Protein AF-A0A3M2BR50-F1 (afdb_monomer_lite)

Secondary structure (DSSP, 8-state):
--GGGT-TTS--SPSS-------SHHHHHHHHHHHHHHHHHGGG-TT-TTS----

Foldseek 3Di:
DCVVVVNPPDDPDDPDDDDDDDDDVVVVVVVVVCVVCCVVCQVVDLPNPPHPRPD

pLDDT: mean 90.84, std 8.89, range [56.09, 98.5]

Structure (mmCIF, N/CA/C/O backbone):
data_AF-A0A3M2BR50-F1
#
_entry.id   AF-A0A3M2BR50-F1
#
loop_
_atom_site.group_PDB
_atom_site.id
_atom_site.type_symbol
_atom_site.label_atom_id
_atom_site.label_alt_id
_atom_site.label_comp_id
_atom_site.label_asym_id
_atom_site.label_entity_id
_atom_site.label_seq_id
_atom_site.pdbx_PDB_ins_code
_atom_site.Cartn_x
_atom_site.Cartn_y
_atom_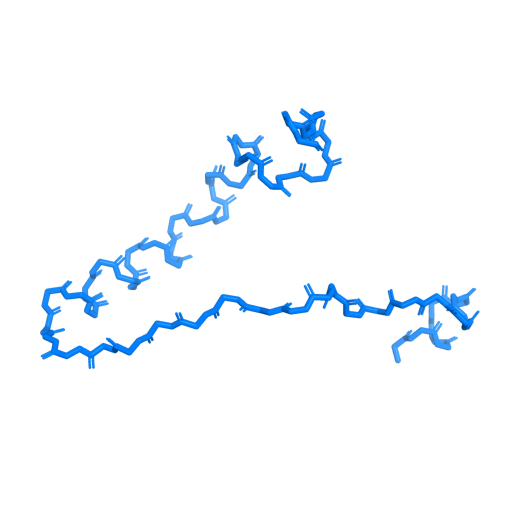site.Cartn_z
_atom_site.occupancy
_atom_site.B_iso_or_equiv
_atom_site.auth_seq_id
_atom_site.auth_comp_id
_atom_site.auth_asym_id
_atom_site.auth_atom_id
_atom_site.pdbx_PDB_model_num
ATOM 1 N N . ILE A 1 1 ? 8.319 -9.855 -15.210 1.00 80.69 1 ILE A N 1
ATOM 2 C CA . ILE A 1 1 ? 7.684 -8.515 -15.278 1.00 80.69 1 ILE A CA 1
ATOM 3 C C . ILE A 1 1 ? 8.566 -7.516 -16.024 1.00 80.69 1 ILE A C 1
ATOM 5 O O . ILE A 1 1 ? 8.163 -7.102 -17.095 1.00 80.69 1 ILE A O 1
ATOM 9 N N . ASN A 1 2 ? 9.771 -7.180 -15.554 1.00 89.81 2 ASN A N 1
ATOM 10 C CA . ASN A 1 2 ? 10.620 -6.197 -16.251 1.00 89.81 2 ASN A CA 1
ATOM 11 C C . ASN A 1 2 ? 11.097 -6.629 -17.641 1.00 89.81 2 ASN A C 1
ATOM 13 O O . ASN A 1 2 ? 11.076 -5.812 -18.549 1.00 89.81 2 ASN A O 1
ATOM 17 N N . ALA A 1 3 ? 11.447 -7.906 -17.829 1.00 89.81 3 ALA A N 1
ATOM 18 C CA . ALA A 1 3 ? 11.785 -8.435 -19.154 1.00 89.81 3 ALA A CA 1
ATOM 19 C C . ALA A 1 3 ? 10.603 -8.354 -20.138 1.00 89.81 3 ALA A C 1
ATOM 21 O O . ALA A 1 3 ? 10.798 -8.052 -21.300 1.00 89.81 3 ALA A O 1
ATOM 22 N N . ALA A 1 4 ? 9.369 -8.546 -19.657 1.00 92.38 4 ALA A N 1
ATOM 23 C CA . ALA A 1 4 ? 8.161 -8.415 -20.477 1.00 92.38 4 ALA A CA 1
ATOM 24 C C . ALA A 1 4 ? 7.763 -6.951 -20.749 1.00 92.38 4 ALA A C 1
ATOM 26 O O . ALA A 1 4 ? 6.834 -6.701 -21.506 1.00 92.38 4 ALA A O 1
ATOM 27 N N . ARG A 1 5 ? 8.416 -5.991 -20.082 1.00 89.88 5 ARG A N 1
ATOM 28 C CA . ARG A 1 5 ? 8.197 -4.548 -20.243 1.00 89.88 5 ARG A CA 1
ATOM 29 C C . ARG A 1 5 ? 9.361 -3.869 -20.972 1.00 89.88 5 ARG A C 1
ATOM 31 O O . ARG A 1 5 ? 9.362 -2.648 -21.028 1.00 89.88 5 ARG A O 1
ATOM 38 N N . ASP A 1 6 ? 10.365 -4.626 -21.420 1.00 91.75 6 ASP A N 1
ATOM 39 C CA . ASP A 1 6 ? 11.638 -4.111 -21.948 1.00 91.75 6 ASP A CA 1
ATOM 40 C C . ASP A 1 6 ? 12.370 -3.145 -20.986 1.00 91.75 6 ASP A C 1
ATOM 42 O O . ASP A 1 6 ? 13.096 -2.244 -21.393 1.00 91.75 6 ASP A O 1
ATOM 46 N N . LEU A 1 7 ? 12.200 -3.348 -19.671 1.00 91.75 7 LEU A N 1
ATOM 47 C CA . LEU A 1 7 ? 12.780 -2.528 -18.592 1.00 91.75 7 LEU A CA 1
ATOM 48 C C . LEU A 1 7 ? 13.776 -3.321 -17.728 1.00 91.75 7 LEU A C 1
ATOM 50 O O . LEU A 1 7 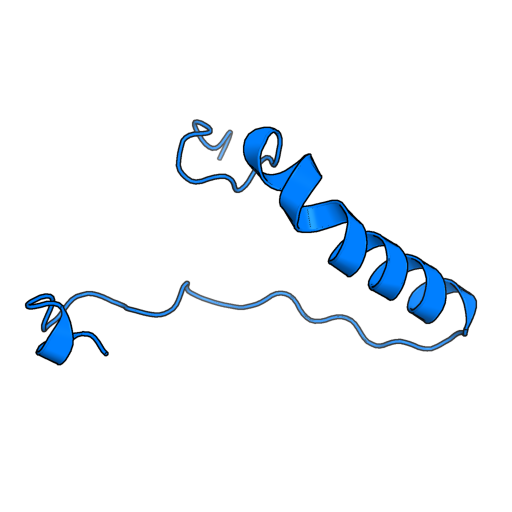? 13.813 -3.203 -16.498 1.00 91.75 7 LEU A O 1
ATOM 54 N N . THR A 1 8 ? 14.572 -4.190 -18.348 1.00 89.31 8 THR A N 1
ATOM 55 C CA . THR A 1 8 ? 15.635 -4.941 -17.663 1.00 89.31 8 THR A CA 1
ATOM 56 C C . THR A 1 8 ? 16.637 -4.003 -16.984 1.00 89.31 8 THR A C 1
ATOM 58 O O . THR A 1 8 ? 17.081 -3.023 -17.568 1.00 89.31 8 THR A O 1
ATOM 61 N N . GLY A 1 9 ? 16.982 -4.294 -15.726 1.00 87.44 9 GLY A N 1
ATOM 62 C CA . GLY A 1 9 ? 17.858 -3.450 -14.900 1.00 87.44 9 GLY A CA 1
ATOM 63 C C . GLY A 1 9 ? 17.142 -2.354 -14.096 1.00 87.44 9 GLY A C 1
ATOM 64 O O . GLY A 1 9 ? 17.716 -1.840 -13.138 1.00 87.44 9 GLY A O 1
ATOM 65 N N . VAL A 1 10 ? 15.876 -2.038 -14.400 1.00 92.25 10 VAL A N 1
ATOM 66 C CA . VAL A 1 10 ? 15.080 -1.077 -13.616 1.00 92.25 10 VAL A CA 1
ATOM 67 C C . VAL A 1 10 ? 14.547 -1.749 -12.349 1.00 92.25 10 VAL A C 1
ATOM 69 O O . VAL A 1 10 ? 14.094 -2.893 -12.383 1.00 92.25 10 VAL A O 1
ATOM 72 N N . LYS A 1 11 ? 14.569 -1.056 -11.205 1.00 89.12 11 LYS A N 1
ATOM 73 C CA . LYS A 1 11 ? 13.957 -1.575 -9.972 1.00 89.12 11 LYS A CA 1
ATOM 74 C C . LYS A 1 11 ? 12.440 -1.614 -10.136 1.00 89.12 11 LYS A C 1
ATOM 76 O O . LYS A 1 11 ? 11.818 -0.584 -10.360 1.00 89.12 11 LYS A O 1
ATOM 81 N N . PHE A 1 12 ? 11.858 -2.808 -10.035 1.00 89.75 12 PHE A N 1
ATOM 82 C CA . PHE A 1 12 ? 10.406 -2.978 -10.132 1.00 89.75 12 PHE A CA 1
ATOM 83 C C . PHE A 1 12 ? 9.689 -2.565 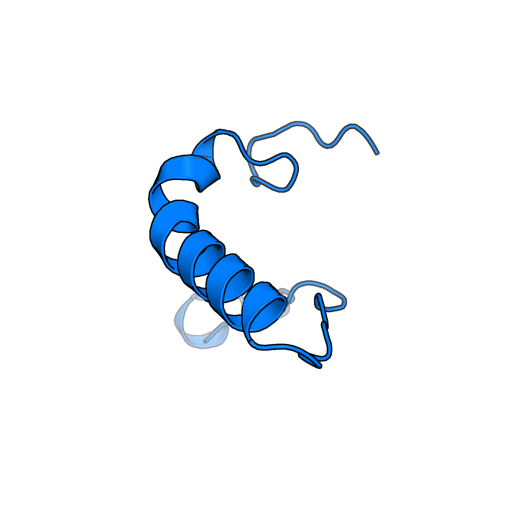-8.844 1.00 89.75 12 PHE A C 1
ATOM 85 O O . PHE A 1 12 ? 8.648 -1.920 -8.884 1.00 89.75 12 PHE A O 1
ATOM 92 N N . TRP A 1 13 ? 10.260 -2.943 -7.704 1.00 89.25 13 TRP A N 1
ATOM 93 C CA . TRP A 1 13 ? 9.706 -2.642 -6.393 1.00 89.25 13 TRP A CA 1
ATOM 94 C C . TRP A 1 13 ? 10.216 -1.301 -5.879 1.00 89.25 13 TRP A C 1
ATOM 96 O O . TRP A 1 13 ? 11.401 -0.978 -6.019 1.00 89.25 13 TRP A O 1
ATOM 106 N N . GLN A 1 14 ? 9.326 -0.558 -5.223 1.00 85.56 14 GLN A N 1
ATOM 107 C CA . GLN A 1 14 ? 9.723 0.553 -4.370 1.00 85.56 14 GLN A CA 1
ATOM 108 C C . GLN A 1 14 ? 10.599 0.022 -3.225 1.00 85.56 14 GLN A C 1
ATOM 110 O O . GLN A 1 14 ? 10.435 -1.104 -2.753 1.00 85.56 14 GLN A O 1
ATOM 115 N N . ARG A 1 15 ? 11.562 0.833 -2.782 1.00 88.81 15 ARG A N 1
ATOM 116 C CA . ARG A 1 15 ? 12.336 0.521 -1.580 1.00 88.81 15 ARG A CA 1
ATOM 117 C C . ARG A 1 15 ? 11.423 0.622 -0.353 1.00 88.81 15 ARG A C 1
ATOM 119 O O . ARG A 1 15 ? 10.842 1.680 -0.130 1.00 88.81 15 ARG A O 1
ATOM 126 N N . ASN A 1 16 ? 11.427 -0.427 0.470 1.00 90.38 16 ASN A N 1
ATOM 127 C CA . ASN A 1 16 ? 10.586 -0.596 1.662 1.00 90.38 16 ASN A CA 1
ATOM 128 C C . ASN A 1 16 ? 9.089 -0.736 1.337 1.00 90.38 16 ASN A C 1
ATOM 130 O O . ASN A 1 16 ? 8.658 -0.559 0.201 1.00 90.38 16 ASN A O 1
ATOM 134 N N . TYR A 1 17 ? 8.307 -1.085 2.353 1.00 91.56 17 TYR A N 1
ATOM 135 C CA . TYR A 1 17 ? 6.854 -1.190 2.286 1.00 91.56 17 TYR A CA 1
ATOM 136 C C . TYR A 1 17 ? 6.245 -0.726 3.613 1.00 91.56 17 TYR A C 1
ATOM 138 O O . TYR A 1 17 ? 6.920 -0.723 4.644 1.00 91.56 17 TYR A O 1
ATOM 146 N N . TYR A 1 18 ? 4.984 -0.300 3.571 1.00 92.00 18 TYR A N 1
ATOM 147 C CA . TYR A 1 18 ? 4.212 0.014 4.770 1.00 92.00 18 TYR A CA 1
ATOM 148 C C . TYR A 1 18 ? 3.732 -1.284 5.429 1.00 92.00 18 TYR A C 1
ATOM 150 O O . TYR A 1 18 ? 3.161 -2.141 4.757 1.00 92.00 18 TYR A O 1
ATOM 158 N N . GLU A 1 19 ? 3.940 -1.411 6.737 1.00 95.25 19 GLU A N 1
ATOM 159 C CA . GLU A 1 19 ? 3.459 -2.530 7.547 1.00 95.25 19 GLU A CA 1
ATOM 160 C C . GLU A 1 19 ? 2.621 -1.999 8.717 1.00 95.25 19 GLU A C 1
ATOM 162 O O . GLU A 1 19 ? 2.965 -0.991 9.337 1.00 95.25 19 GLU A O 1
ATOM 167 N N . HIS A 1 20 ? 1.521 -2.686 9.031 1.00 94.50 20 HIS A N 1
ATOM 168 C CA . HIS A 1 20 ? 0.675 -2.371 10.178 1.00 94.50 20 HIS A CA 1
ATOM 169 C C . HIS A 1 20 ? 0.089 -3.645 10.801 1.00 94.50 20 HIS A C 1
ATOM 171 O O . HIS A 1 20 ? -0.534 -4.449 10.111 1.00 94.50 20 HIS A O 1
ATOM 177 N N . ILE A 1 21 ? 0.252 -3.814 12.119 1.00 96.88 21 ILE A N 1
ATOM 178 C CA . ILE A 1 21 ? -0.309 -4.945 12.875 1.00 96.88 21 ILE A CA 1
ATOM 179 C C . ILE A 1 21 ? -1.710 -4.578 13.373 1.00 96.88 21 ILE A C 1
ATOM 181 O O . ILE A 1 21 ? -1.868 -3.692 14.214 1.00 96.88 21 ILE A O 1
ATOM 185 N N . ILE A 1 22 ? -2.715 -5.315 12.904 1.00 97.88 22 ILE A N 1
ATOM 186 C CA . ILE A 1 22 ? -4.118 -5.158 13.299 1.00 97.88 22 ILE A CA 1
ATOM 187 C C . ILE A 1 22 ? -4.337 -5.844 14.654 1.00 97.88 22 ILE A C 1
ATOM 189 O O . ILE A 1 22 ? -4.100 -7.042 14.789 1.00 97.88 22 ILE A O 1
ATOM 193 N N . ARG A 1 23 ? -4.765 -5.080 15.667 1.00 97.75 23 ARG A N 1
ATOM 194 C CA . ARG A 1 23 ? -4.970 -5.568 17.049 1.00 97.75 23 ARG A CA 1
ATOM 195 C C . ARG A 1 23 ? -6.391 -5.358 17.571 1.00 97.75 23 ARG A C 1
ATOM 197 O O . ARG A 1 23 ? -6.687 -5.755 18.693 1.00 97.75 23 ARG A O 1
ATOM 204 N N . SER A 1 24 ? -7.249 -4.720 16.782 1.00 98.44 24 SER A N 1
ATOM 205 C CA . SER A 1 24 ? -8.647 -4.476 17.116 1.00 98.44 24 SER A CA 1
ATOM 206 C C . SER A 1 24 ? -9.508 -4.535 15.860 1.00 98.44 24 SER A C 1
ATOM 208 O O . SER A 1 24 ? -9.031 -4.317 14.744 1.00 98.44 24 SER A O 1
ATOM 210 N N . GLU A 1 25 ? -10.799 -4.797 16.048 1.00 98.44 25 GLU A N 1
ATOM 211 C CA . GLU A 1 25 ? -11.766 -4.756 14.947 1.00 98.44 25 GLU A CA 1
ATOM 212 C C . GLU A 1 25 ? -11.925 -3.351 14.364 1.00 98.44 25 GLU A C 1
ATOM 214 O O . GLU A 1 25 ? -12.156 -3.189 13.168 1.00 98.44 25 GLU A O 1
ATOM 219 N N . GLU A 1 26 ? -11.734 -2.321 15.188 1.00 98.06 26 GLU A N 1
ATOM 220 C CA . GLU A 1 26 ? -11.747 -0.938 14.725 1.00 98.06 26 GLU A CA 1
ATOM 221 C C . GLU A 1 26 ? -10.635 -0.678 13.699 1.00 98.06 26 GLU A C 1
ATOM 223 O O . GLU A 1 26 ? -10.914 -0.144 12.624 1.00 98.06 26 GLU A O 1
ATOM 228 N N . SER A 1 27 ? -9.391 -1.104 13.971 1.00 97.81 27 SER A N 1
ATOM 229 C CA . SER A 1 27 ? -8.299 -0.888 13.015 1.00 97.81 27 SER A CA 1
ATOM 230 C C . SER A 1 27 ? -8.465 -1.734 11.753 1.00 97.81 27 SER A C 1
ATOM 232 O O . SER A 1 27 ? -8.124 -1.282 10.658 1.00 97.81 27 SER A O 1
ATOM 234 N N . LEU A 1 28 ? -9.075 -2.919 11.866 1.00 98.38 28 LEU A N 1
ATOM 235 C CA . LEU A 1 28 ? -9.445 -3.728 10.708 1.00 98.38 28 LEU A CA 1
ATOM 236 C C . LEU A 1 28 ? -10.489 -3.024 9.828 1.00 98.38 28 LEU A C 1
ATOM 238 O O . LEU A 1 28 ? -10.329 -2.968 8.607 1.00 98.38 28 LEU A O 1
ATOM 242 N N . ALA A 1 29 ? -11.546 -2.475 10.431 1.00 98.50 29 ALA A N 1
ATOM 243 C CA . ALA A 1 29 ? -12.606 -1.761 9.719 1.00 98.50 29 ALA A CA 1
ATOM 244 C C . ALA A 1 29 ? -12.076 -0.507 9.008 1.00 98.50 29 ALA A C 1
ATOM 246 O O . ALA A 1 29 ? -12.408 -0.258 7.844 1.00 98.50 29 ALA A O 1
ATOM 247 N N . GLN A 1 30 ? -11.200 0.249 9.673 1.00 97.25 30 GLN A N 1
ATOM 248 C CA . GLN A 1 30 ? -10.542 1.414 9.085 1.00 97.25 30 GLN A CA 1
ATOM 249 C C . GLN A 1 30 ? -9.655 1.026 7.896 1.00 97.25 30 GLN A C 1
ATOM 251 O O . GLN A 1 30 ? -9.750 1.651 6.840 1.00 97.25 30 GLN A O 1
ATOM 256 N N . LEU A 1 31 ? -8.838 -0.027 8.022 1.00 97.38 31 LEU A N 1
ATOM 257 C CA . LEU A 1 31 ? -7.945 -0.462 6.945 1.00 97.38 31 LEU A CA 1
ATOM 258 C C . LEU A 1 31 ? -8.723 -0.970 5.722 1.00 97.38 31 LEU A C 1
ATOM 260 O O . LEU A 1 31 ? -8.370 -0.646 4.589 1.00 97.38 31 LEU A O 1
ATOM 264 N N . ARG A 1 32 ? -9.817 -1.712 5.935 1.00 98.12 32 ARG A N 1
ATOM 265 C CA . ARG A 1 32 ? -10.728 -2.133 4.854 1.00 98.12 32 ARG A CA 1
ATOM 266 C C . ARG A 1 32 ? -11.320 -0.932 4.123 1.00 98.12 32 ARG A C 1
ATOM 268 O O . ARG A 1 32 ? -11.214 -0.847 2.903 1.00 98.12 32 ARG A O 1
ATOM 275 N N . THR A 1 33 ? -11.842 0.031 4.880 1.00 97.94 33 THR A N 1
ATOM 276 C CA . THR A 1 33 ? -12.391 1.278 4.330 1.00 97.94 33 THR A CA 1
ATOM 277 C C . THR A 1 33 ? -11.336 2.045 3.528 1.00 97.94 33 THR A C 1
ATOM 279 O O . THR A 1 33 ? -11.622 2.557 2.447 1.00 97.94 33 THR A O 1
ATOM 282 N N . TYR A 1 34 ? -10.098 2.108 4.029 1.00 96.00 34 TYR A N 1
ATOM 283 C CA . TYR A 1 34 ? -8.985 2.727 3.314 1.00 96.00 34 TYR A CA 1
ATOM 284 C C . TYR A 1 34 ? -8.719 2.034 1.973 1.00 96.00 34 TYR A C 1
ATOM 286 O O . TYR A 1 34 ? -8.650 2.720 0.957 1.00 96.00 34 TYR A O 1
ATOM 294 N N . ILE A 1 35 ? -8.627 0.699 1.943 1.00 96.31 35 ILE A N 1
ATOM 295 C CA . ILE A 1 35 ? -8.378 -0.073 0.714 1.00 96.31 35 ILE A CA 1
ATOM 296 C C . ILE A 1 35 ? -9.469 0.182 -0.332 1.00 96.31 35 ILE A C 1
ATOM 298 O O . ILE A 1 35 ? -9.151 0.424 -1.495 1.00 96.31 35 ILE A O 1
ATOM 302 N N . GLU A 1 36 ? -10.739 0.173 0.076 1.00 98.19 36 GLU A N 1
ATOM 303 C CA . GLU A 1 36 ? -11.876 0.415 -0.820 1.00 98.19 36 GLU A CA 1
ATOM 304 C C . GLU A 1 36 ? -11.878 1.838 -1.392 1.00 98.19 36 GLU A C 1
ATOM 306 O O . GLU A 1 36 ? -12.179 2.046 -2.567 1.00 98.19 36 GLU A O 1
ATOM 311 N N . GLN A 1 37 ? -11.518 2.829 -0.575 1.00 97.56 37 GLN A N 1
ATOM 312 C CA . GLN A 1 37 ? -11.540 4.238 -0.969 1.00 97.56 37 GLN A CA 1
ATOM 313 C C . GLN A 1 37 ? -10.264 4.688 -1.691 1.00 97.56 37 GLN A C 1
ATOM 315 O O . GLN A 1 37 ? -10.288 5.704 -2.392 1.00 97.56 37 GLN A O 1
ATOM 320 N N . ASN A 1 38 ? -9.148 3.968 -1.538 1.00 95.94 38 ASN A N 1
ATOM 321 C CA . ASN A 1 38 ? -7.847 4.377 -2.064 1.00 95.94 38 ASN A CA 1
ATOM 322 C C . ASN A 1 38 ? -7.854 4.647 -3.581 1.00 95.94 38 ASN A C 1
ATOM 324 O O . ASN A 1 38 ? -7.343 5.693 -3.974 1.00 95.94 38 ASN A O 1
ATOM 328 N N . PRO A 1 39 ? -8.486 3.827 -4.449 1.00 96.38 39 PRO A N 1
ATOM 329 C CA . PRO A 1 39 ? -8.532 4.113 -5.885 1.00 96.38 39 PRO A CA 1
ATOM 330 C C . PRO A 1 39 ? -9.119 5.490 -6.223 1.00 96.38 39 PRO A C 1
ATOM 332 O O . PRO A 1 39 ? -8.637 6.156 -7.135 1.00 96.38 39 PRO A O 1
ATOM 335 N N . GLN A 1 40 ? -10.126 5.942 -5.468 1.00 96.44 40 GLN A N 1
ATOM 336 C CA . GLN A 1 40 ? -10.742 7.259 -5.657 1.00 96.44 40 GLN A CA 1
ATOM 337 C C . GLN A 1 40 ? -9.870 8.385 -5.093 1.00 96.44 40 GLN A C 1
ATOM 339 O O . GLN A 1 40 ? -9.821 9.482 -5.648 1.00 96.44 40 GLN A O 1
ATOM 344 N N . LYS A 1 41 ? -9.167 8.121 -3.988 1.00 94.81 41 LYS A N 1
ATOM 345 C CA . LYS A 1 41 ? -8.324 9.111 -3.304 1.00 94.81 41 LYS A CA 1
ATOM 3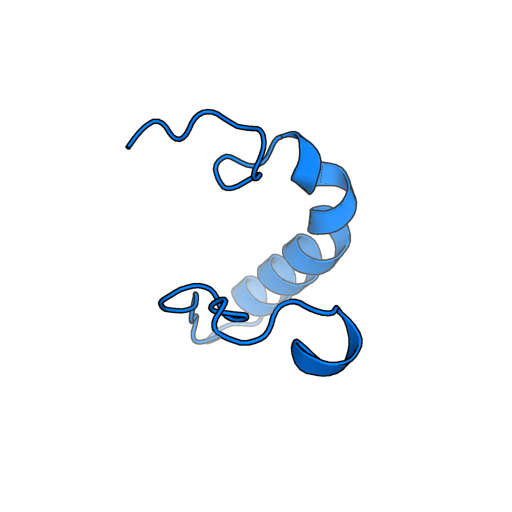46 C C . LYS A 1 41 ? -6.923 9.240 -3.906 1.00 94.81 41 LYS A C 1
ATOM 348 O O . LYS A 1 41 ? -6.283 10.265 -3.691 1.00 94.81 41 LYS A O 1
ATOM 353 N N . TRP A 1 42 ? -6.480 8.266 -4.702 1.00 94.12 42 TRP A N 1
ATOM 354 C CA . TRP A 1 42 ? -5.103 8.145 -5.183 1.00 94.12 42 TRP A CA 1
ATOM 355 C C . TRP A 1 42 ? -4.571 9.388 -5.903 1.00 94.12 42 TRP A C 1
ATOM 357 O O . TRP A 1 42 ? -3.437 9.792 -5.673 1.00 94.12 42 TRP A O 1
ATOM 367 N N . GLN A 1 43 ? -5.400 10.049 -6.716 1.00 93.56 43 GLN A N 1
ATOM 368 C CA . GLN A 1 43 ? -4.996 11.259 -7.447 1.00 93.56 43 GLN A CA 1
ATOM 369 C C . GLN A 1 43 ? -4.583 12.423 -6.533 1.00 93.56 43 GLN A C 1
ATOM 371 O O . GLN A 1 43 ? -3.828 13.296 -6.952 1.00 93.56 43 GLN A O 1
ATOM 376 N N . HIS A 1 44 ? -5.081 12.435 -5.296 1.00 91.31 44 HIS A N 1
ATOM 377 C CA . HIS A 1 44 ? -4.829 13.476 -4.302 1.00 91.31 44 HIS A CA 1
ATOM 378 C C . HIS A 1 44 ? -3.819 13.027 -3.235 1.00 91.31 44 HIS A C 1
ATOM 380 O O . HIS A 1 44 ? -3.557 13.768 -2.285 1.00 91.31 44 HIS A O 1
ATOM 386 N N . ASP A 1 45 ? -3.272 11.815 -3.360 1.00 90.00 45 ASP A N 1
ATOM 387 C CA . ASP A 1 45 ? -2.331 11.260 -2.397 1.00 90.00 45 ASP A CA 1
ATOM 388 C C . ASP A 1 45 ? -0.972 11.981 -2.468 1.00 90.00 45 ASP A C 1
ATOM 390 O O . ASP A 1 45 ? -0.509 12.429 -3.523 1.00 90.00 45 ASP A O 1
ATOM 394 N N . GLN A 1 46 ? -0.310 12.116 -1.320 1.00 88.69 46 GLN A N 1
ATO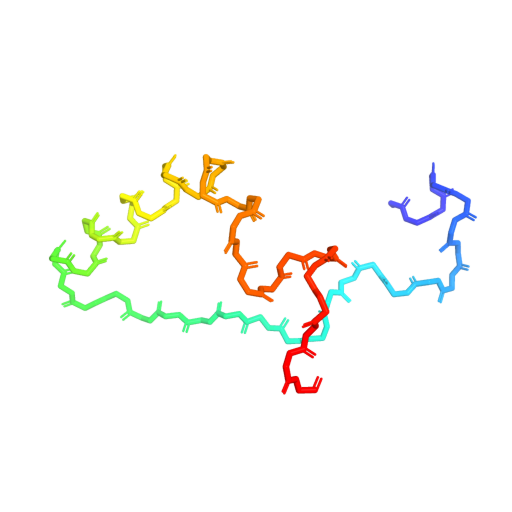M 395 C CA . GLN A 1 46 ? 0.992 12.779 -1.226 1.00 88.69 46 GLN A CA 1
ATOM 396 C C . GLN A 1 46 ? 2.119 11.967 -1.869 1.00 88.69 46 GLN A C 1
ATOM 398 O O . GLN A 1 46 ? 3.105 12.546 -2.314 1.00 88.69 46 GLN A O 1
ATOM 403 N N . LEU A 1 47 ? 1.967 10.643 -1.936 1.00 86.50 47 LEU A N 1
ATOM 404 C CA . 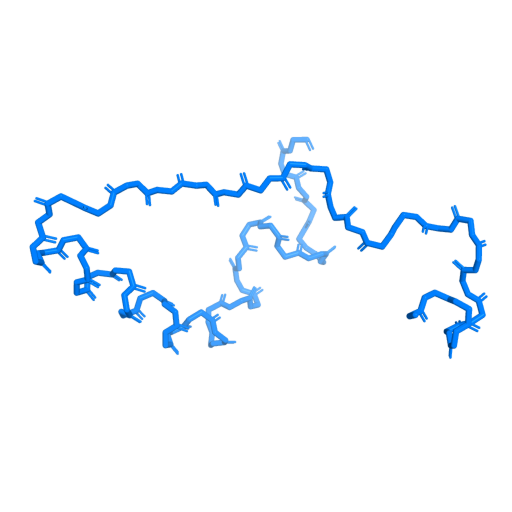LEU A 1 47 ? 2.910 9.717 -2.560 1.00 86.50 47 LEU A CA 1
ATOM 405 C C . LEU A 1 47 ? 2.569 9.433 -4.031 1.00 86.50 47 LEU A C 1
ATOM 407 O O . LEU A 1 47 ? 3.204 8.582 -4.659 1.00 86.50 47 LEU A O 1
ATOM 411 N N . HIS A 1 48 ? 1.574 10.124 -4.592 1.00 90.31 48 HIS A N 1
ATOM 412 C CA . HIS A 1 48 ? 1.220 9.995 -5.998 1.00 90.31 48 HIS A CA 1
ATOM 413 C C . HIS A 1 48 ? 2.417 10.392 -6.894 1.00 90.31 48 HIS A C 1
ATOM 415 O O . HIS A 1 48 ? 3.025 11.434 -6.648 1.00 90.31 48 HIS A O 1
ATOM 421 N N . PRO A 1 49 ? 2.762 9.635 -7.958 1.00 87.19 49 PRO A N 1
ATOM 422 C CA . PRO A 1 49 ? 3.974 9.864 -8.758 1.00 87.19 49 PRO A CA 1
ATOM 423 C C . PRO A 1 49 ? 4.070 11.246 -9.411 1.00 87.19 49 PRO A C 1
ATOM 425 O O . PRO A 1 49 ? 5.161 11.699 -9.745 1.00 87.19 49 PRO A O 1
ATOM 428 N N . GLN A 1 50 ? 2.930 11.898 -9.636 1.00 88.88 50 GLN A N 1
ATOM 429 C CA . GLN A 1 50 ? 2.845 13.237 -10.220 1.00 88.88 50 GLN A CA 1
ATOM 430 C C . GLN A 1 50 ? 2.813 14.348 -9.162 1.00 88.88 50 GLN A C 1
ATOM 432 O O . GLN A 1 50 ? 2.840 15.523 -9.521 1.00 88.88 50 GLN A O 1
ATOM 437 N N . ASN A 1 51 ? 2.742 14.004 -7.875 1.00 86.12 51 ASN A N 1
ATOM 438 C CA . ASN A 1 51 ? 2.834 14.981 -6.805 1.00 86.12 51 ASN A CA 1
ATOM 439 C C . ASN A 1 51 ? 4.320 15.300 -6.575 1.00 86.12 51 ASN A C 1
ATOM 441 O O . ASN A 1 51 ? 5.095 14.376 -6.311 1.00 86.12 51 ASN A O 1
ATOM 445 N N . PRO A 1 52 ? 4.761 16.566 -6.699 1.00 72.56 52 PRO A N 1
ATOM 446 C CA . PRO A 1 52 ? 6.112 16.935 -6.311 1.00 72.56 52 PRO A CA 1
ATOM 447 C C . PRO A 1 52 ? 6.248 16.681 -4.810 1.00 72.56 52 PRO A C 1
ATOM 449 O O . PRO A 1 52 ? 5.721 17.427 -3.982 1.00 72.56 52 PRO A O 1
ATOM 452 N N . SER A 1 53 ? 6.906 15.571 -4.477 1.00 65.31 53 SER A N 1
ATOM 453 C CA . SER A 1 53 ? 7.170 15.161 -3.103 1.00 65.31 53 SER A CA 1
ATOM 454 C C . SER A 1 53 ? 7.730 16.353 -2.323 1.00 65.31 53 SER A C 1
ATOM 456 O O . SER A 1 53 ? 8.665 17.012 -2.773 1.00 65.31 53 SER A O 1
ATOM 458 N N . LYS A 1 54 ? 7.155 16.657 -1.152 1.00 59.91 54 LYS A N 1
ATOM 459 C CA . LYS A 1 54 ? 7.637 17.736 -0.263 1.00 59.91 54 LYS A CA 1
ATOM 460 C C . LYS A 1 54 ? 8.931 17.376 0.490 1.00 59.91 54 LYS A C 1
ATOM 462 O O . LYS A 1 54 ? 9.317 18.102 1.403 1.00 59.91 54 LYS A O 1
ATOM 467 N N . TRP A 1 55 ? 9.570 16.272 0.110 1.00 56.09 55 TRP A N 1
ATOM 468 C CA . TRP A 1 55 ? 10.777 15.708 0.706 1.00 56.09 55 TRP A CA 1
ATOM 469 C C . TRP A 1 55 ? 11.782 15.396 -0.390 1.00 56.09 55 TRP A C 1
ATOM 471 O O . TRP A 1 55 ? 11.368 14.693 -1.346 1.00 56.09 55 TRP A O 1
#

Sequence (55 aa):
INAARDLTGVKFWQRNYYEHIIRSEESLAQLRTYIEQNPQKWQHDQLHPQNPSKW

Radius of gyration: 15.63 Å; chains: 1; bounding box: 30×26×39 Å